Protein AF-0000000074475061 (afdb_homodimer)

Foldseek 3Di:
DPCVQAPPVRLVVLVPDPDDPVVSVVVVVVSSVVVVLVVLCVVVVHDSVPDDPVSVVVLVVVLVVCCVPPNQVRGPDHD/DPCLQAPPVRLVVLVPDPDDPVVSVVVVVVSSVVVVLVVLCVVVVHDSVPDDPVSVVVLVVVLVVCCVPPHQVRHPDHD

Organism: NCBI:txid1188229

Sequence (158 aa):
MNEQFLTLAESAQVDAALLSAHEKFLTRLTISSLRLLIHIAASYQLPVEQLTAAHITHWFEQDSKIRREQGATAAFLKWMNEQFLTLAESAQVDAALLSAHEKFLTRLTISSLRLLIHIAASYQLPVEQLTAAHITHWFEQDSKIRREQGATAAFLKW

Solvent-accessible surface area (backbone atoms only — not comparable to full-atom values): 9076 Å² total; per-residue (Å²): 129,68,62,87,47,45,50,71,69,56,49,51,5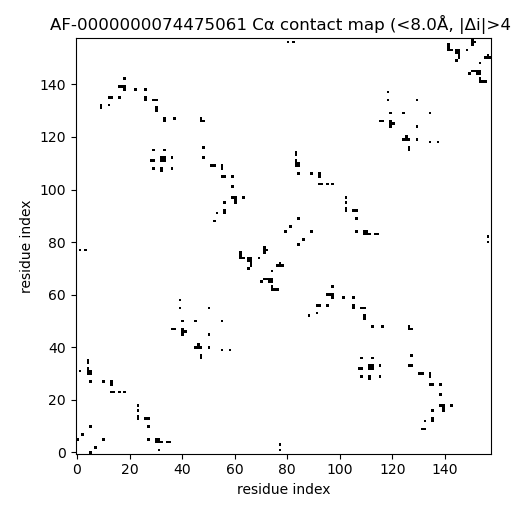1,46,70,68,42,85,56,53,72,70,52,35,52,52,46,54,50,42,45,29,34,49,54,50,42,52,54,54,20,58,77,70,73,43,63,60,88,70,60,48,66,66,58,54,50,51,49,53,38,52,38,48,48,40,23,74,74,65,30,56,85,68,17,81,73,79,124,129,67,62,87,46,44,51,70,70,56,50,50,51,47,70,68,42,86,57,55,72,68,53,38,55,52,47,53,50,41,44,30,34,50,56,51,43,51,53,54,20,58,76,71,74,43,61,60,88,71,62,47,65,66,57,54,49,51,49,51,36,52,39,48,47,40,22,72,74,66,31,58,85,70,18,82,72,78,127

Secondary structure (DSSP, 8-state):
--TTTS-HHHHHHHHHSS--HHHHHHHHHHHHHHHHHHHHHHHHT--GGG--HHHHHHHHHHHHHHHHHH-TTTSSS--/--TTTS-HHHHHHHHHSS--HHHHHHHHHHHHHHHHHHHHHHHHT--GGG--HHHHHHHHHHHHHHHHHH-TTTSSS--

Structure (mmCIF, N/CA/C/O backbone):
data_AF-0000000074475061-model_v1
#
loop_
_entity.id
_entity.type
_entity.pdbx_description
1 polymer 'Uncharacterized protein'
#
loop_
_atom_site.group_PDB
_atom_site.id
_atom_site.type_symbol
_atom_site.label_atom_id
_atom_site.label_alt_id
_atom_site.label_comp_id
_atom_site.label_asym_id
_atom_site.label_entity_id
_atom_site.label_seq_id
_atom_site.pdbx_PDB_ins_code
_atom_site.Cartn_x
_atom_site.Cartn_y
_atom_site.Cartn_z
_atom_site.occupancy
_atom_site.B_iso_or_equiv
_atom_site.auth_seq_id
_atom_site.auth_comp_id
_atom_site.auth_asym_id
_atom_site.auth_atom_id
_atom_site.pdbx_PDB_model_num
ATOM 1 N N . MET A 1 1 ? -5.074 7.859 -10.633 1 46.16 1 MET A N 1
ATOM 2 C CA . MET A 1 1 ? -3.635 7.727 -10.43 1 46.16 1 MET A CA 1
ATOM 3 C C . MET A 1 1 ? -3.004 9.078 -10.094 1 46.16 1 MET A C 1
ATOM 5 O O . MET A 1 1 ? -3.301 10.078 -10.742 1 46.16 1 MET A O 1
ATOM 9 N N . ASN A 1 2 ? -2.684 9.273 -8.891 1 59.56 2 ASN A N 1
ATOM 10 C CA . ASN A 1 2 ? -2.141 10.586 -8.562 1 59.56 2 ASN A CA 1
ATOM 11 C C . ASN A 1 2 ? -0.713 10.75 -9.078 1 59.56 2 ASN A C 1
ATOM 13 O O . ASN A 1 2 ? 0.207 10.094 -8.586 1 59.56 2 ASN A O 1
ATOM 17 N N . GLU A 1 3 ? -0.556 11.398 -10.273 1 74.5 3 GLU A N 1
ATOM 18 C CA . GLU A 1 3 ? 0.721 11.609 -10.953 1 74.5 3 GLU A CA 1
ATOM 19 C C . GLU A 1 3 ? 1.732 12.273 -10.023 1 74.5 3 GLU A C 1
ATOM 21 O O . GLU A 1 3 ? 2.936 12.258 -10.297 1 74.5 3 GLU A O 1
ATOM 26 N N . GLN A 1 4 ? 1.146 12.742 -9.094 1 80.44 4 GLN A N 1
ATOM 27 C CA . GLN A 1 4 ? 2.018 13.43 -8.148 1 80.44 4 GLN A CA 1
ATOM 28 C C . GLN A 1 4 ? 3.049 12.477 -7.551 1 80.44 4 GLN A C 1
ATOM 30 O O . GLN A 1 4 ? 4.199 12.859 -7.324 1 80.44 4 GLN A O 1
ATOM 35 N N . PHE A 1 5 ? 2.74 11.211 -7.527 1 91.12 5 PHE A N 1
ATOM 36 C CA . PHE A 1 5 ? 3.625 10.352 -6.75 1 91.12 5 PHE A CA 1
ATOM 37 C C . PHE A 1 5 ? 4.109 9.18 -7.59 1 91.12 5 PHE A C 1
ATOM 39 O O . PHE A 1 5 ? 4.957 8.398 -7.145 1 91.12 5 PHE A O 1
ATOM 46 N N . LEU A 1 6 ? 3.65 9.031 -8.734 1 92.81 6 LEU A N 1
ATOM 47 C CA . LEU A 1 6 ? 4.039 7.945 -9.625 1 92.81 6 LEU A CA 1
ATOM 48 C C . LEU A 1 6 ? 4.168 8.445 -11.062 1 92.81 6 LEU A C 1
ATOM 50 O O . LEU A 1 6 ? 3.201 8.953 -11.633 1 92.81 6 LEU A O 1
ATOM 54 N N . THR A 1 7 ? 5.383 8.25 -11.609 1 93.56 7 THR A N 1
ATOM 55 C CA . THR A 1 7 ? 5.598 8.719 -12.977 1 93.56 7 THR A CA 1
ATOM 56 C C . THR A 1 7 ? 4.945 7.777 -13.984 1 93.56 7 THR A C 1
ATOM 58 O O . THR A 1 7 ? 4.602 6.645 -13.648 1 93.56 7 THR A O 1
ATOM 61 N N . LEU A 1 8 ? 4.879 8.266 -15.195 1 92.38 8 LEU A N 1
ATOM 62 C CA . LEU A 1 8 ? 4.328 7.43 -16.266 1 92.38 8 LEU A CA 1
ATOM 63 C C . LEU A 1 8 ? 5.191 6.191 -16.469 1 92.38 8 LEU A C 1
ATOM 65 O O . LEU A 1 8 ? 4.664 5.09 -16.672 1 92.38 8 LEU A O 1
ATOM 69 N N . ALA A 1 9 ? 6.426 6.426 -16.438 1 94.12 9 ALA A N 1
ATOM 70 C CA . ALA A 1 9 ? 7.348 5.312 -16.641 1 94.12 9 ALA A CA 1
ATOM 71 C C . ALA A 1 9 ? 7.211 4.27 -15.539 1 94.12 9 ALA A C 1
ATOM 73 O O . ALA A 1 9 ? 7.227 3.066 -15.812 1 94.12 9 ALA A O 1
ATOM 74 N N . GLU A 1 10 ? 7.078 4.645 -14.336 1 96.06 10 GLU A N 1
ATOM 75 C CA . GLU A 1 10 ? 6.898 3.732 -13.211 1 96.06 10 GLU A CA 1
ATOM 76 C C . GLU A 1 10 ? 5.562 2.996 -13.312 1 96.06 10 GLU A C 1
ATOM 78 O O . GLU A 1 10 ? 5.484 1.804 -13.008 1 96.06 10 GLU A O 1
ATOM 83 N N . SER A 1 11 ? 4.555 3.715 -13.727 1 95.38 11 SER A N 1
ATOM 84 C CA . SER A 1 11 ? 3.25 3.092 -13.93 1 95.38 11 SER A CA 1
ATOM 85 C C . SER A 1 11 ? 3.33 1.97 -14.961 1 95.38 11 SER A C 1
ATOM 87 O O . SER A 1 11 ? 2.736 0.906 -14.781 1 95.38 11 SER A O 1
ATOM 89 N N . ALA A 1 12 ? 4.043 2.309 -16.047 1 95.31 12 ALA A N 1
ATOM 90 C CA . ALA A 1 12 ? 4.215 1.305 -17.094 1 95.31 12 ALA A CA 1
ATOM 91 C C . ALA A 1 12 ? 4.965 0.086 -16.562 1 95.31 12 ALA A C 1
ATOM 93 O O . ALA A 1 12 ? 4.656 -1.05 -16.938 1 95.31 12 ALA A O 1
ATOM 94 N N . GLN A 1 13 ? 5.926 0.362 -15.727 1 96.19 13 GLN A N 1
ATOM 95 C CA . GLN A 1 13 ? 6.684 -0.729 -15.125 1 96.19 13 GLN A CA 1
ATOM 96 C C . GLN A 1 13 ? 5.785 -1.628 -14.281 1 96.19 13 GLN A C 1
ATOM 98 O O . GLN A 1 13 ? 5.875 -2.855 -14.367 1 96.19 13 GLN A O 1
ATOM 103 N N . VAL A 1 14 ? 4.918 -1.082 -13.516 1 97.75 14 VAL A N 1
ATOM 104 C CA . VAL A 1 14 ? 3.99 -1.852 -12.695 1 97.75 14 VAL A CA 1
ATOM 105 C C . VAL A 1 14 ? 3.023 -2.623 -13.586 1 97.75 14 VAL A C 1
ATOM 107 O O . VAL A 1 14 ? 2.732 -3.793 -13.336 1 97.75 14 VAL A O 1
ATOM 110 N N . ASP A 1 15 ? 2.576 -1.904 -14.672 1 97.44 15 ASP A N 1
ATOM 111 C CA . ASP A 1 15 ? 1.638 -2.541 -15.594 1 97.44 15 ASP A CA 1
ATOM 112 C C . ASP A 1 15 ? 2.254 -3.781 -16.234 1 97.44 15 ASP A C 1
ATOM 114 O O . ASP A 1 15 ? 1.55 -4.754 -16.516 1 97.44 15 ASP A O 1
ATOM 118 N N . ALA A 1 16 ? 3.523 -3.764 -16.375 1 97.69 16 ALA A N 1
ATOM 119 C CA . ALA A 1 16 ? 4.207 -4.859 -17.062 1 97.69 16 ALA A CA 1
ATOM 120 C C . ALA A 1 16 ? 4.562 -5.977 -16.078 1 97.69 16 ALA A C 1
ATOM 122 O O . ALA A 1 16 ? 4.992 -7.059 -16.5 1 97.69 16 ALA A O 1
ATOM 123 N N . ALA A 1 17 ? 4.441 -5.73 -14.812 1 97.75 17 ALA A N 1
ATOM 124 C CA . ALA A 1 17 ? 4.855 -6.699 -13.805 1 97.75 17 ALA A CA 1
ATOM 125 C C . ALA A 1 17 ? 3.984 -7.949 -13.852 1 97.75 17 ALA A C 1
ATOM 127 O O . ALA A 1 17 ? 2.812 -7.883 -14.234 1 97.75 17 ALA A O 1
ATOM 128 N N . LEU A 1 18 ? 4.504 -9.062 -13.445 1 97.06 18 LEU A N 1
ATOM 129 C CA . LEU A 1 18 ? 3.779 -10.328 -13.359 1 97.06 18 LEU A CA 1
ATOM 130 C C . LEU A 1 18 ? 2.936 -10.391 -12.094 1 97.06 18 LEU A C 1
ATOM 132 O O . LEU A 1 18 ? 3.152 -11.25 -11.234 1 97.06 18 LEU A O 1
ATOM 136 N N . LEU A 1 19 ? 1.944 -9.531 -12.062 1 97.88 19 LEU A N 1
ATOM 137 C CA . LEU A 1 19 ? 1.065 -9.375 -10.906 1 97.88 19 LEU A CA 1
ATOM 138 C C . LEU A 1 19 ? -0.394 -9.297 -11.344 1 97.88 19 LEU A C 1
ATOM 140 O O . LEU A 1 19 ? -0.688 -8.906 -12.477 1 97.88 19 LEU A O 1
ATOM 144 N N . SER A 1 20 ? -1.293 -9.672 -10.555 1 96 20 SER A N 1
ATOM 145 C CA . SER A 1 20 ? -2.719 -9.477 -10.789 1 96 20 SER A CA 1
ATOM 146 C C . SER A 1 20 ? -3.1 -8 -10.734 1 96 20 SER A C 1
ATOM 148 O O . SER A 1 20 ? -2.314 -7.172 -10.281 1 96 20 SER A O 1
ATOM 150 N N . ALA A 1 21 ? -4.238 -7.633 -11.109 1 95.88 21 ALA A N 1
ATOM 151 C CA . ALA A 1 21 ? -4.711 -6.25 -11.086 1 95.88 21 ALA A CA 1
ATOM 152 C C . ALA A 1 21 ? -4.711 -5.691 -9.664 1 95.88 21 ALA A C 1
ATOM 154 O O . ALA A 1 21 ? -4.301 -4.551 -9.438 1 95.88 21 ALA A O 1
ATOM 155 N N . HIS A 1 22 ? -5.152 -6.559 -8.75 1 94.56 22 HIS A N 1
ATOM 156 C CA . HIS A 1 22 ? -5.191 -6.137 -7.352 1 94.56 22 HIS A CA 1
ATOM 157 C C . HIS A 1 22 ? -3.789 -5.863 -6.816 1 94.56 22 HIS A C 1
ATOM 159 O O . HIS A 1 22 ? -3.562 -4.852 -6.148 1 94.56 22 HIS A O 1
ATOM 165 N N . GLU A 1 23 ? -2.832 -6.695 -7.148 1 96.31 23 GLU A N 1
ATOM 166 C CA . GLU A 1 23 ? -1.45 -6.551 -6.703 1 96.31 23 GLU A CA 1
ATOM 167 C C . GLU A 1 23 ? -0.79 -5.332 -7.34 1 96.31 23 GLU A C 1
ATOM 169 O O . GLU A 1 23 ? -0.005 -4.633 -6.695 1 96.31 23 GLU A O 1
ATOM 174 N N . LYS A 1 24 ? -1.112 -5.137 -8.625 1 97 24 LYS A N 1
ATOM 175 C CA . LYS A 1 24 ? -0.593 -3.953 -9.305 1 97 24 LYS A CA 1
ATOM 176 C C . LYS A 1 24 ? -1.121 -2.674 -8.664 1 97 24 LYS A C 1
ATOM 178 O O . LYS A 1 24 ? -0.379 -1.703 -8.5 1 97 24 LYS A O 1
ATOM 183 N N . PHE A 1 25 ? -2.406 -2.668 -8.258 1 95.69 25 PHE A N 1
ATOM 184 C CA . PHE A 1 25 ? -2.996 -1.525 -7.574 1 95.69 25 PHE A CA 1
ATOM 185 C C . PHE A 1 25 ? -2.279 -1.258 -6.254 1 95.69 25 PHE A C 1
ATOM 187 O O . PHE A 1 25 ? -1.888 -0.123 -5.977 1 95.69 25 PHE A O 1
ATOM 194 N N . LEU A 1 26 ? -1.92 -2.379 -5.48 1 95.5 26 LEU A N 1
ATOM 195 C CA . LEU A 1 26 ? -1.234 -2.24 -4.199 1 95.5 26 LEU A CA 1
ATOM 196 C C . LEU A 1 26 ? 0.198 -1.755 -4.402 1 95.5 26 LEU A C 1
ATOM 198 O O . LEU A 1 26 ? 0.706 -0.963 -3.604 1 95.5 26 LEU A O 1
ATOM 202 N N . THR A 1 27 ? 0.818 -2.195 -5.453 1 97.56 27 THR A N 1
ATOM 203 C CA . THR A 1 27 ? 2.174 -1.765 -5.777 1 97.56 27 THR A CA 1
ATOM 204 C C . THR A 1 27 ? 2.219 -0.26 -6.027 1 97.56 27 THR A C 1
ATOM 206 O O . THR A 1 27 ? 3.074 0.441 -5.484 1 97.56 27 THR A O 1
ATOM 209 N N . ARG A 1 28 ? 1.214 0.221 -6.867 1 96.44 28 ARG A N 1
ATOM 210 C CA . ARG A 1 28 ? 1.155 1.646 -7.176 1 96.44 28 ARG A CA 1
ATOM 211 C C . ARG A 1 28 ? 0.95 2.475 -5.914 1 96.44 28 ARG A C 1
ATOM 213 O O . ARG A 1 28 ? 1.611 3.496 -5.719 1 96.44 28 ARG A O 1
ATOM 220 N N . LEU A 1 29 ? 0.135 2.01 -5.039 1 95.56 29 LEU A N 1
ATOM 221 C CA . LEU A 1 29 ? -0.118 2.709 -3.785 1 95.56 29 LEU A CA 1
ATOM 222 C C . LEU A 1 29 ? 1.136 2.738 -2.916 1 95.56 29 LEU A C 1
ATOM 224 O O . LEU A 1 29 ? 1.444 3.76 -2.299 1 95.56 29 LEU A O 1
AT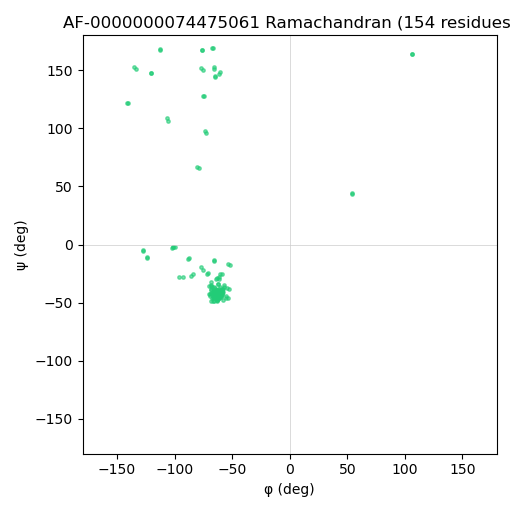OM 228 N N . THR A 1 30 ? 1.865 1.65 -2.879 1 97.38 30 THR A N 1
ATOM 229 C CA . THR A 1 30 ? 3.049 1.542 -2.035 1 97.38 30 THR A CA 1
ATOM 230 C C . THR A 1 30 ? 4.156 2.465 -2.535 1 97.38 30 THR A C 1
ATOM 232 O O . THR A 1 30 ? 4.824 3.129 -1.739 1 97.38 30 THR A O 1
ATOM 235 N N . ILE A 1 31 ? 4.277 2.551 -3.828 1 97.94 31 ILE A N 1
ATOM 236 C CA . ILE A 1 31 ? 5.266 3.455 -4.402 1 97.94 31 ILE A CA 1
ATOM 237 C C . ILE A 1 31 ? 4.871 4.902 -4.121 1 97.94 31 ILE A C 1
ATOM 239 O O . ILE A 1 31 ? 5.703 5.711 -3.711 1 97.94 31 ILE A O 1
ATOM 243 N N . SER A 1 32 ? 3.586 5.258 -4.332 1 96.06 32 SER A N 1
ATOM 244 C CA . SER A 1 32 ? 3.084 6.598 -4.047 1 96.06 32 SER A CA 1
ATOM 245 C C . SER A 1 32 ? 3.287 6.961 -2.58 1 96.06 32 SER A C 1
ATOM 247 O O . SER A 1 32 ? 3.711 8.078 -2.266 1 96.06 32 SER A O 1
ATOM 249 N N . SER A 1 33 ? 3.045 5.98 -1.714 1 96.88 33 SER A N 1
ATOM 250 C CA . SER A 1 33 ? 3.182 6.191 -0.276 1 96.88 33 SER A CA 1
ATOM 251 C C . SER A 1 33 ? 4.641 6.406 0.114 1 96.88 33 SER A C 1
ATOM 253 O O . SER A 1 33 ? 4.934 7.168 1.039 1 96.88 33 SER A O 1
ATOM 255 N N . LEU A 1 34 ? 5.605 5.75 -0.537 1 98.31 34 LEU A N 1
ATOM 256 C CA . LEU A 1 34 ? 7.023 5.945 -0.26 1 98.31 34 LEU A CA 1
ATOM 257 C C . LEU A 1 34 ? 7.402 7.418 -0.389 1 98.31 34 LEU A C 1
ATOM 259 O O . LEU A 1 34 ? 8 7.992 0.522 1 98.31 34 LEU A O 1
ATOM 263 N N . ARG A 1 35 ? 6.934 8.055 -1.415 1 97.31 35 ARG A N 1
ATOM 264 C CA . ARG A 1 35 ? 7.285 9.445 -1.66 1 97.31 35 ARG A CA 1
ATOM 265 C C . ARG A 1 35 ? 6.633 10.367 -0.632 1 97.31 35 ARG A C 1
ATOM 267 O O . ARG A 1 35 ? 7.246 11.336 -0.179 1 97.31 35 ARG A O 1
ATOM 274 N N . LEU A 1 36 ? 5.41 10.055 -0.387 1 97.81 36 LEU A N 1
ATOM 275 C CA . LEU A 1 36 ? 4.727 10.852 0.626 1 97.81 36 LEU A CA 1
ATOM 276 C C . LEU A 1 36 ? 5.402 10.70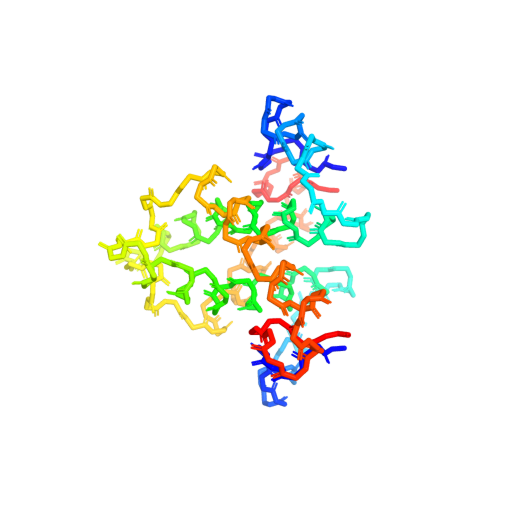3 1.984 1 97.81 36 LEU A C 1
ATOM 278 O O . LEU A 1 36 ? 5.605 11.688 2.693 1 97.81 36 LEU A O 1
ATOM 282 N N . LEU A 1 37 ? 5.797 9.477 2.367 1 98.62 37 LEU A N 1
ATOM 283 C CA . LEU A 1 37 ? 6.426 9.203 3.656 1 98.62 37 LEU A CA 1
ATOM 284 C C . LEU A 1 37 ? 7.777 9.906 3.76 1 98.62 37 LEU A C 1
ATOM 286 O O . LEU A 1 37 ? 8.148 10.391 4.832 1 98.62 37 LEU A O 1
ATOM 290 N N . ILE A 1 38 ? 8.523 9.953 2.631 1 98.38 38 ILE A N 1
ATOM 291 C CA . ILE A 1 38 ? 9.789 10.672 2.607 1 98.38 38 ILE A CA 1
ATOM 292 C C . ILE A 1 38 ? 9.547 12.156 2.865 1 98.38 38 ILE A C 1
ATOM 294 O O . ILE A 1 38 ? 10.273 12.789 3.637 1 98.38 38 ILE A O 1
ATOM 298 N N . HIS A 1 39 ? 8.461 12.711 2.305 1 97.81 39 HIS A N 1
ATOM 299 C CA . HIS A 1 39 ? 8.094 14.102 2.527 1 97.81 39 HIS A CA 1
ATOM 300 C C . HIS A 1 39 ? 7.707 14.344 3.982 1 97.81 39 HIS A C 1
ATOM 302 O O . HIS A 1 39 ? 8.156 15.32 4.594 1 97.81 39 HIS A O 1
ATOM 308 N N . ILE A 1 40 ? 6.906 13.445 4.484 1 98.56 40 ILE A N 1
ATOM 309 C CA . ILE A 1 40 ? 6.449 13.578 5.863 1 98.56 40 ILE A CA 1
ATOM 310 C C . ILE A 1 40 ? 7.645 13.492 6.812 1 98.56 40 ILE A C 1
ATOM 312 O O . ILE A 1 40 ? 7.789 14.32 7.715 1 98.56 40 ILE A O 1
ATOM 316 N N . ALA A 1 41 ? 8.5 12.523 6.652 1 98.75 41 ALA A N 1
ATOM 317 C CA . ALA A 1 41 ? 9.656 12.32 7.516 1 98.75 41 ALA A CA 1
ATOM 318 C C . ALA A 1 41 ? 10.562 13.547 7.523 1 98.75 41 ALA A C 1
ATOM 320 O O . ALA A 1 41 ? 11.117 13.914 8.562 1 98.75 41 ALA A O 1
ATOM 321 N N . ALA A 1 42 ? 10.703 14.195 6.324 1 98.12 42 ALA A N 1
ATOM 322 C CA . ALA A 1 42 ? 11.523 15.398 6.207 1 98.12 42 ALA A CA 1
ATOM 323 C C . ALA A 1 42 ? 10.977 16.531 7.082 1 98.12 42 ALA A C 1
ATOM 325 O O . ALA A 1 42 ? 11.75 17.297 7.664 1 98.12 42 ALA A O 1
ATOM 326 N N . SER A 1 43 ? 9.672 16.609 7.234 1 97.81 43 SER A N 1
ATOM 327 C CA . SER A 1 43 ? 9.078 17.688 8.023 1 97.81 43 SER A CA 1
ATOM 328 C C . SER A 1 43 ? 9.359 17.5 9.508 1 97.81 43 SER A C 1
ATOM 330 O O . SER A 1 43 ? 9.359 18.469 10.273 1 97.81 43 SER A O 1
ATOM 332 N N . TYR A 1 44 ? 9.617 16.266 9.961 1 98.12 44 TYR A N 1
ATOM 333 C CA . TYR A 1 44 ? 9.93 15.969 11.352 1 98.12 44 TYR A CA 1
ATOM 334 C C . TYR A 1 44 ? 11.43 15.773 11.547 1 98.12 44 TYR A C 1
ATOM 336 O O . TYR A 1 44 ? 11.891 15.547 12.664 1 98.12 44 TYR A O 1
ATOM 344 N N . GLN A 1 45 ? 12.211 15.859 10.445 1 98.19 45 GLN A N 1
ATOM 345 C CA . GLN A 1 45 ? 13.656 15.625 10.461 1 98.19 45 GLN A CA 1
ATOM 346 C C . GLN A 1 45 ? 13.977 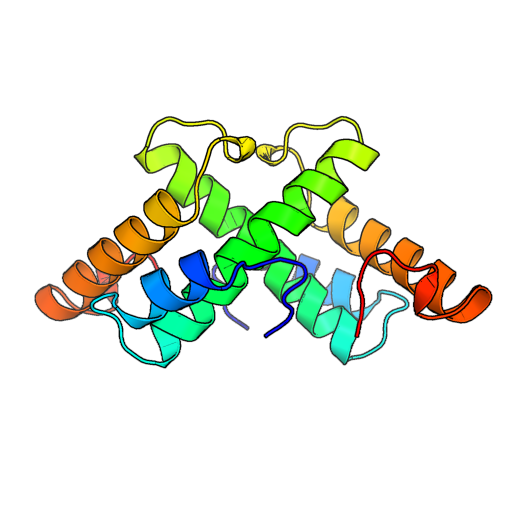14.258 11.07 1 98.19 45 GLN A C 1
ATOM 348 O O . GLN A 1 45 ? 14.867 14.148 11.914 1 98.19 45 GLN A O 1
ATOM 353 N N . LEU A 1 46 ? 13.211 13.234 10.672 1 98.19 46 LEU A N 1
ATOM 354 C CA . LEU A 1 46 ? 13.375 11.844 11.078 1 98.19 46 LEU A CA 1
ATOM 355 C C . LEU A 1 46 ? 13.617 10.953 9.867 1 98.19 46 LEU A C 1
ATOM 357 O O . LEU A 1 46 ? 13.117 11.227 8.773 1 98.19 46 LEU A O 1
ATOM 361 N N . PRO A 1 47 ? 14.438 9.859 10.133 1 98.25 47 PRO A N 1
ATOM 362 C CA . PRO A 1 47 ? 14.375 8.812 9.109 1 98.25 47 PRO A CA 1
ATOM 363 C C . PRO A 1 47 ? 12.977 8.219 8.961 1 98.25 47 PRO A C 1
ATOM 365 O O . PRO A 1 47 ? 12.219 8.148 9.93 1 98.25 47 PRO A O 1
ATOM 368 N N . VAL A 1 48 ? 12.602 7.824 7.797 1 98.75 48 VAL A N 1
ATOM 369 C CA . VAL A 1 48 ? 11.273 7.305 7.516 1 98.75 48 VAL A CA 1
ATOM 370 C C . VAL A 1 48 ? 10.945 6.176 8.492 1 98.75 48 VAL A C 1
ATOM 372 O O . VAL A 1 48 ? 9.812 6.078 8.977 1 98.75 48 VAL A O 1
ATOM 375 N N . GLU A 1 49 ? 11.906 5.305 8.852 1 98.31 49 GLU A N 1
ATOM 376 C CA . GLU A 1 49 ? 11.719 4.129 9.688 1 98.31 49 GLU A CA 1
ATOM 377 C C . GLU A 1 49 ? 11.336 4.523 11.117 1 98.31 49 GLU A C 1
ATOM 379 O O . GLU A 1 49 ? 10.883 3.684 11.898 1 98.31 49 GLU A O 1
ATOM 384 N N . GLN A 1 50 ? 11.5 5.781 11.445 1 98.25 50 GLN A N 1
ATOM 385 C CA . GLN A 1 50 ? 11.219 6.227 12.805 1 98.25 50 GLN A CA 1
ATOM 386 C C . GLN A 1 50 ? 9.867 6.934 12.891 1 98.25 50 GLN A C 1
ATOM 388 O O . GLN A 1 50 ? 9.43 7.324 13.977 1 98.25 50 GLN A O 1
ATOM 393 N N . LEU A 1 51 ? 9.188 7.082 11.773 1 98.5 51 LEU A N 1
ATOM 394 C CA . LEU A 1 51 ? 7.836 7.637 11.789 1 98.5 51 LEU A CA 1
ATOM 395 C C . LEU A 1 51 ? 6.883 6.711 12.539 1 98.5 51 LEU A C 1
ATOM 397 O O . LEU A 1 51 ? 6.988 5.488 12.445 1 98.5 51 LEU A O 1
ATOM 401 N N . THR A 1 52 ? 5.945 7.301 13.234 1 97.81 52 THR A N 1
ATOM 402 C CA . THR A 1 52 ? 4.863 6.566 13.891 1 97.81 52 THR A CA 1
ATOM 403 C C . THR A 1 52 ? 3.523 6.887 13.242 1 97.81 52 THR A C 1
ATOM 405 O O . THR A 1 52 ? 3.416 7.828 12.453 1 97.81 52 THR A O 1
ATOM 408 N N . ALA A 1 53 ? 2.537 6.145 13.547 1 97.38 53 ALA A N 1
ATOM 409 C CA . ALA A 1 53 ? 1.186 6.422 13.07 1 97.38 53 ALA A CA 1
ATOM 410 C C . ALA A 1 53 ? 0.739 7.824 13.477 1 97.38 53 ALA A C 1
ATOM 412 O O . ALA A 1 53 ? 0.046 8.508 12.719 1 97.38 53 ALA A O 1
ATOM 413 N N . ALA A 1 54 ? 1.162 8.273 14.656 1 97.19 54 ALA A N 1
ATOM 414 C CA . ALA A 1 54 ? 0.779 9.594 15.141 1 97.19 54 ALA A CA 1
ATOM 415 C C . ALA A 1 54 ? 1.41 10.695 14.297 1 97.19 54 ALA A C 1
ATOM 417 O O . ALA A 1 54 ? 0.762 11.703 13.992 1 97.19 54 ALA A O 1
ATOM 418 N N . HIS A 1 55 ? 2.713 10.547 13.922 1 98.44 55 HIS A N 1
ATOM 419 C CA . HIS A 1 55 ? 3.357 11.508 13.039 1 98.44 55 HIS A CA 1
ATOM 420 C C . HIS A 1 55 ? 2.576 11.672 11.734 1 98.44 55 HIS A C 1
ATOM 422 O O . HIS A 1 55 ? 2.307 12.789 11.305 1 98.44 55 HIS A O 1
ATOM 428 N N . ILE A 1 56 ? 2.18 10.531 11.164 1 98.62 56 ILE A N 1
ATOM 429 C CA . ILE A 1 56 ? 1.521 10.508 9.867 1 98.62 56 ILE A CA 1
ATOM 430 C C . ILE A 1 56 ? 0.128 11.125 9.984 1 98.62 56 ILE A C 1
ATOM 432 O O . ILE A 1 56 ? -0.248 11.984 9.18 1 98.62 56 ILE A O 1
ATOM 436 N N . THR A 1 57 ? -0.612 10.766 11.031 1 98.5 57 THR A N 1
ATOM 437 C CA . THR A 1 57 ? -1.96 11.281 11.234 1 98.5 57 THR A CA 1
ATOM 438 C C . THR A 1 57 ? -1.935 12.797 11.438 1 98.5 57 THR A C 1
ATOM 440 O O . THR A 1 57 ? -2.729 13.523 10.828 1 98.5 57 THR A O 1
ATOM 443 N N . HIS A 1 58 ? -1.022 13.258 12.25 1 98.19 58 HIS A N 1
ATOM 444 C CA . HIS A 1 58 ? -0.921 14.688 12.516 1 98.19 58 HIS A CA 1
ATOM 445 C C . HIS A 1 58 ? -0.556 15.453 11.25 1 98.19 58 HIS A C 1
ATOM 447 O O . HIS A 1 58 ? -1.086 16.547 11 1 98.19 58 HIS A O 1
ATOM 453 N N . TRP A 1 59 ? 0.325 14.922 10.477 1 98.56 59 TRP A N 1
ATOM 454 C CA . TRP A 1 59 ? 0.7 15.578 9.227 1 98.56 59 TRP A CA 1
ATOM 455 C C . TRP A 1 59 ? -0.504 15.711 8.305 1 98.56 59 TRP A C 1
ATOM 457 O O . TRP A 1 59 ? -0.706 16.766 7.684 1 98.56 59 TRP A O 1
ATOM 467 N N . PHE A 1 60 ? -1.342 14.641 8.148 1 98.44 60 PHE A N 1
ATOM 468 C CA . PHE A 1 60 ? -2.537 14.688 7.316 1 98.44 60 PHE A CA 1
ATOM 469 C C . PHE A 1 60 ? -3.508 15.75 7.816 1 98.44 60 PHE A C 1
ATOM 471 O O . PHE A 1 60 ? -4.145 16.438 7.016 1 98.44 60 PHE A O 1
ATOM 478 N N . GLU A 1 61 ? -3.564 15.875 9.148 1 98.44 61 GLU A N 1
ATOM 479 C CA . GLU A 1 61 ? -4.434 16.906 9.703 1 98.44 61 GLU A CA 1
ATOM 480 C C . GLU A 1 61 ? -3.947 18.297 9.32 1 98.44 61 GLU A C 1
ATOM 482 O O . GLU A 1 61 ? -4.754 19.172 8.984 1 98.44 61 GLU A O 1
ATOM 487 N N . GLN A 1 62 ? -2.666 18.5 9.383 1 98.19 62 GLN A N 1
ATOM 488 C CA . GLN A 1 62 ? -2.102 19.797 9.047 1 98.19 62 GLN A CA 1
ATOM 489 C C . GLN A 1 62 ? -2.303 20.109 7.566 1 98.19 62 GLN A C 1
ATOM 491 O O . GLN A 1 62 ? -2.666 21.234 7.211 1 98.19 62 GLN A O 1
ATOM 496 N N . ASP A 1 63 ? -2.043 19.047 6.738 1 97.88 63 ASP A N 1
ATOM 497 C CA . ASP A 1 63 ? -2.25 19.281 5.312 1 97.88 63 ASP A CA 1
ATOM 498 C C . ASP A 1 63 ? -3.719 19.562 5.008 1 97.88 63 ASP A C 1
ATOM 500 O O . ASP A 1 63 ? -4.031 20.406 4.168 1 97.88 63 ASP A O 1
ATOM 504 N N . SER A 1 64 ? -4.602 18.844 5.672 1 97.12 64 SER A N 1
ATOM 505 C CA . SER A 1 64 ? -6.035 19.047 5.508 1 97.12 64 SER A CA 1
ATOM 506 C C . SER A 1 64 ? -6.453 20.438 5.953 1 97.12 64 SER A C 1
ATOM 508 O O . SER A 1 64 ? -7.301 21.062 5.32 1 97.12 64 SER A O 1
ATOM 510 N N . LYS A 1 65 ? -5.895 20.891 7.039 1 97.06 65 LYS A N 1
ATOM 511 C CA . LYS A 1 65 ? -6.18 22.234 7.531 1 97.06 65 LYS A CA 1
ATOM 512 C C . LYS A 1 65 ? -5.75 23.297 6.516 1 97.06 65 LYS A C 1
ATOM 514 O O . LYS A 1 65 ? -6.496 24.25 6.25 1 97.06 65 LYS A O 1
ATOM 519 N N . ILE A 1 66 ? -4.598 23.156 5.992 1 97.44 66 ILE A N 1
ATOM 520 C CA . ILE A 1 66 ? -4.105 24.078 4.973 1 97.44 66 ILE A CA 1
ATOM 521 C C . ILE A 1 66 ? -5.055 24.078 3.775 1 97.44 66 ILE A C 1
ATOM 523 O O . ILE A 1 66 ? -5.391 25.141 3.242 1 97.44 66 ILE A O 1
ATOM 527 N N . ARG A 1 67 ? -5.527 22.875 3.363 1 95.56 67 ARG A N 1
ATOM 528 C CA . ARG A 1 67 ? -6.453 22.75 2.244 1 95.56 67 ARG A CA 1
ATOM 529 C C . ARG A 1 67 ? -7.758 23.484 2.527 1 95.56 67 ARG A C 1
ATOM 531 O O . ARG A 1 67 ? -8.289 24.172 1.655 1 95.56 67 ARG A O 1
ATOM 538 N N . ARG A 1 68 ? -8.289 23.266 3.777 1 94.88 68 ARG A N 1
ATOM 539 C CA . ARG A 1 68 ? -9.562 23.875 4.148 1 94.88 68 ARG A CA 1
ATOM 540 C C . ARG A 1 68 ? -9.438 25.391 4.266 1 94.88 68 ARG A C 1
ATOM 542 O O . ARG A 1 68 ? -10.336 26.125 3.859 1 94.88 68 ARG A O 1
ATOM 549 N N . GLU A 1 69 ? -8.32 25.859 4.668 1 96.69 69 GLU A N 1
ATOM 550 C CA . GLU A 1 69 ? -8.18 27.281 4.98 1 96.69 69 GLU A CA 1
ATOM 551 C C . GLU A 1 69 ? -7.598 28.047 3.797 1 96.69 69 GLU A C 1
ATOM 553 O O . GLU A 1 69 ? -7.898 29.234 3.611 1 96.69 69 GLU A O 1
ATOM 558 N N . GLN A 1 70 ? -6.832 27.422 2.982 1 97.19 70 GLN A N 1
ATOM 559 C CA . GLN A 1 70 ? -6.098 28.172 1.966 1 97.19 70 GLN A CA 1
ATOM 560 C C . GLN A 1 70 ? -6.41 27.656 0.567 1 97.19 70 GLN A C 1
ATOM 562 O O . GLN A 1 70 ? -5.969 28.219 -0.43 1 97.19 70 GLN A O 1
ATOM 567 N N . GLY A 1 71 ? -7.078 26.516 0.52 1 93.94 71 GLY A N 1
ATOM 568 C CA . GLY A 1 71 ? -7.473 25.969 -0.764 1 93.94 71 GLY A CA 1
ATOM 569 C C . GLY A 1 71 ? -6.645 24.766 -1.176 1 93.94 71 GLY A C 1
ATOM 570 O O . GLY A 1 71 ? -5.535 24.562 -0.671 1 93.94 71 GLY A O 1
ATOM 571 N N . ALA A 1 72 ? -7.141 24.016 -2.154 1 90.75 72 ALA A N 1
ATOM 572 C CA . ALA A 1 72 ? -6.566 22.734 -2.582 1 90.75 72 ALA A CA 1
ATOM 573 C C . ALA A 1 72 ? -5.164 22.938 -3.15 1 90.75 72 ALA A C 1
ATOM 575 O O . ALA A 1 72 ? -4.293 22.078 -2.975 1 90.75 72 ALA A O 1
ATOM 576 N N . THR A 1 73 ? -4.875 24.109 -3.746 1 93.31 73 THR A N 1
ATOM 577 C CA . THR A 1 73 ? -3.588 24.328 -4.395 1 93.31 73 THR A CA 1
ATOM 578 C C . THR A 1 73 ? -2.492 24.562 -3.361 1 93.31 73 THR A C 1
ATOM 580 O O . THR A 1 73 ? -1.313 24.328 -3.633 1 93.31 73 THR A O 1
ATOM 583 N N . ALA A 1 74 ? -2.871 24.969 -2.166 1 95.94 74 ALA A N 1
ATOM 584 C CA . ALA A 1 74 ? -1.897 25.281 -1.126 1 95.94 74 ALA A CA 1
ATOM 585 C C . ALA A 1 74 ? -1.455 24.031 -0.382 1 95.94 74 ALA A C 1
ATOM 587 O O . ALA A 1 74 ? -0.374 24 0.21 1 95.94 74 ALA A O 1
ATOM 588 N N . ALA A 1 75 ? -2.303 22.969 -0.362 1 95.62 75 ALA A N 1
ATOM 589 C CA . ALA A 1 75 ? -1.983 21.719 0.327 1 95.62 75 ALA A CA 1
ATOM 590 C C . ALA A 1 75 ? -0.996 20.891 -0.481 1 95.62 75 ALA A C 1
ATOM 592 O O . ALA A 1 75 ? -0.88 21.062 -1.697 1 95.62 75 ALA A O 1
ATOM 593 N N . PHE A 1 76 ? -0.263 20.141 0.239 1 96.12 76 PHE A N 1
ATOM 594 C CA . PHE A 1 76 ? 0.697 19.281 -0.449 1 96.12 76 PHE A CA 1
ATOM 595 C C . PHE A 1 76 ? -0.018 18.188 -1.241 1 96.12 76 PHE A C 1
ATOM 597 O O . PHE A 1 76 ? 0.313 17.938 -2.402 1 96.12 76 PHE A O 1
ATOM 604 N N . LEU A 1 77 ? -0.988 17.469 -0.591 1 93.75 77 LEU A N 1
ATOM 605 C CA . LEU A 1 77 ? -1.771 16.469 -1.304 1 93.75 77 LEU A CA 1
ATOM 606 C C . LEU A 1 77 ? -2.803 17.125 -2.213 1 93.75 77 LEU A C 1
ATOM 608 O O . LEU A 1 77 ? -3.566 17.984 -1.771 1 93.75 77 LEU A O 1
ATOM 612 N N . LYS A 1 78 ? -2.709 16.656 -3.453 1 87.19 78 LYS A N 1
ATOM 613 C CA . LYS A 1 78 ? -3.609 17.25 -4.434 1 87.19 78 LYS A CA 1
ATOM 614 C C . LYS A 1 78 ? -4.742 16.297 -4.797 1 87.19 78 LYS A C 1
ATOM 616 O O . LYS A 1 78 ? -4.496 15.18 -5.27 1 87.19 78 LYS A O 1
ATOM 621 N N . TRP A 1 79 ? -5.973 16.438 -4.402 1 79.06 79 TRP A N 1
ATOM 622 C CA . TRP A 1 79 ? -7.141 15.688 -4.836 1 79.06 79 TRP A CA 1
ATOM 623 C C . TRP A 1 79 ? -8.398 16.547 -4.805 1 79.06 79 TRP A C 1
ATOM 625 O O . TRP A 1 79 ? -8.422 17.594 -4.137 1 79.06 79 TRP A O 1
ATOM 635 N N . MET B 1 1 ? -9.766 -3.773 6.184 1 46.34 1 MET B N 1
ATOM 636 C CA . MET B 1 1 ? -8.648 -3.254 6.961 1 46.34 1 MET B CA 1
ATOM 637 C C . MET B 1 1 ? -7.633 -4.355 7.254 1 46.34 1 MET B C 1
ATOM 639 O O . MET B 1 1 ? -8.008 -5.469 7.625 1 46.34 1 MET B O 1
ATOM 643 N N . ASN B 1 2 ? -6.543 -4.359 6.535 1 59.47 2 ASN B N 1
ATOM 644 C CA . ASN B 1 2 ? -5.605 -5.449 6.773 1 59.47 2 ASN B CA 1
ATOM 645 C C . ASN B 1 2 ? -4.883 -5.281 8.109 1 59.47 2 ASN B C 1
ATOM 647 O O . ASN B 1 2 ? -4.074 -4.367 8.273 1 59.47 2 ASN B O 1
ATOM 651 N N . GLU B 1 3 ? -5.359 -5.918 9.156 1 73.62 3 GLU B N 1
ATOM 652 C CA . GLU B 1 3 ? -4.84 -5.836 10.523 1 73.62 3 GLU B CA 1
ATOM 653 C C . GLU B 1 3 ? -3.338 -6.113 10.555 1 73.62 3 GLU B C 1
ATOM 655 O O . GLU B 1 3 ? -2.666 -5.801 11.539 1 73.62 3 GLU B O 1
ATOM 660 N N . GLN B 1 4 ? -2.996 -6.66 9.523 1 79.81 4 GLN B N 1
ATOM 661 C CA . GLN B 1 4 ? -1.577 -6.988 9.445 1 79.81 4 GLN B CA 1
ATOM 662 C C . GLN B 1 4 ? -0.716 -5.734 9.578 1 79.81 4 GLN B C 1
ATOM 664 O O . GLN B 1 4 ? 0.352 -5.77 10.195 1 79.81 4 GLN B O 1
ATOM 669 N N . PHE B 1 5 ? -1.26 -4.578 9.227 1 91.19 5 PHE B N 1
ATOM 670 C CA . PHE B 1 5 ? -0.358 -3.436 9.133 1 91.19 5 PHE B CA 1
ATOM 671 C C . PHE B 1 5 ? -0.875 -2.262 9.953 1 91.19 5 PHE B C 1
ATOM 673 O O . PHE B 1 5 ? -0.198 -1.24 10.086 1 91.19 5 PHE B O 1
ATOM 680 N N . LEU B 1 6 ? -1.975 -2.385 10.492 1 93 6 LEU B N 1
ATOM 681 C CA . LEU B 1 6 ? -2.57 -1.332 11.305 1 93 6 LEU B CA 1
ATOM 682 C C . LEU B 1 6 ? -3.287 -1.92 12.516 1 93 6 LEU B C 1
ATOM 684 O O . LEU B 1 6 ? -4.211 -2.721 12.367 1 93 6 LEU B O 1
ATOM 688 N N . THR B 1 7 ? -2.826 -1.459 13.703 1 93.62 7 THR B N 1
ATOM 689 C CA . THR B 1 7 ? -3.438 -1.993 14.914 1 93.62 7 THR B CA 1
ATOM 690 C C . THR B 1 7 ? -4.809 -1.367 15.148 1 93.62 7 THR B C 1
ATOM 692 O O . THR B 1 7 ? -5.137 -0.335 14.562 1 93.62 7 THR B O 1
ATOM 695 N N . LEU B 1 8 ? -5.543 -1.976 16.078 1 92.31 8 LEU B N 1
ATOM 696 C CA . LEU B 1 8 ? -6.852 -1.433 16.438 1 92.31 8 LEU B CA 1
ATOM 697 C C . LEU B 1 8 ? -6.715 -0.036 17.031 1 92.31 8 LEU B C 1
ATOM 699 O O . LEU B 1 8 ? -7.504 0.857 16.719 1 92.31 8 LEU B O 1
ATOM 703 N N . ALA B 1 9 ? -5.742 0.079 17.828 1 94.06 9 ALA B N 1
ATOM 704 C CA . ALA B 1 9 ? -5.527 1.371 18.484 1 94.06 9 ALA B CA 1
ATOM 705 C C . ALA B 1 9 ? -5.176 2.445 17.453 1 94.06 9 ALA B C 1
ATOM 707 O O . ALA B 1 9 ? -5.664 3.576 17.547 1 94.06 9 ALA B O 1
ATOM 708 N N . GLU B 1 10 ? -4.367 2.186 16.5 1 96.06 10 GLU B N 1
ATOM 709 C CA . GLU B 1 10 ? -4.004 3.127 15.453 1 96.06 10 GLU B CA 1
ATOM 710 C C . GLU B 1 10 ? -5.207 3.467 14.578 1 96.06 10 GLU B C 1
ATOM 712 O O . GLU B 1 10 ? -5.383 4.617 14.172 1 96.06 10 GLU B O 1
ATOM 717 N N . SER B 1 11 ? -6.023 2.432 14.281 1 95.31 11 SER B N 1
ATOM 718 C CA . SER B 1 11 ? -7.246 2.662 13.523 1 95.31 11 SER B CA 1
ATOM 719 C C . SER B 1 11 ? -8.164 3.654 14.234 1 95.31 11 SER B C 1
ATOM 721 O O . SER B 1 11 ? -8.75 4.531 13.594 1 95.31 11 SER B O 1
ATOM 723 N N . ALA B 1 12 ? -8.25 3.475 15.531 1 95.25 12 ALA B N 1
ATOM 724 C CA . ALA B 1 12 ? -9.078 4.375 16.328 1 95.25 12 ALA B CA 1
ATOM 725 C C . ALA B 1 12 ? -8.523 5.797 16.297 1 95.25 12 ALA B C 1
ATOM 727 O O . ALA B 1 12 ? -9.289 6.766 16.266 1 95.25 12 ALA B O 1
ATOM 728 N N . GLN B 1 13 ? -7.234 5.855 16.359 1 96.12 13 GLN B N 1
ATOM 729 C CA . GLN B 1 13 ? -6.594 7.164 16.281 1 96.12 13 GLN B CA 1
ATOM 730 C C . GLN B 1 13 ? -6.922 7.867 14.969 1 96.12 13 GLN B C 1
ATOM 732 O O . GLN B 1 13 ? -7.238 9.062 14.961 1 96.12 13 GLN B O 1
ATOM 737 N N . VAL B 1 14 ? -6.871 7.188 13.875 1 97.75 14 VAL B N 1
ATOM 738 C CA . VAL B 1 14 ? -7.199 7.758 12.57 1 97.75 14 VAL B CA 1
ATOM 739 C C . VAL B 1 14 ? -8.672 8.148 12.539 1 97.75 14 VAL B C 1
ATOM 741 O O . VAL B 1 14 ? -9.031 9.219 12.039 1 97.75 14 VAL B O 1
ATOM 744 N N . ASP B 1 15 ? -9.508 7.23 13.148 1 97.5 15 ASP B N 1
ATOM 745 C CA . ASP B 1 15 ? -10.945 7.492 13.156 1 97.5 15 ASP B CA 1
ATOM 746 C C . ASP B 1 15 ? -11.258 8.781 13.914 1 97.5 15 ASP B C 1
ATOM 748 O O . ASP B 1 15 ? -12.203 9.492 13.57 1 97.5 15 ASP B O 1
ATOM 752 N N . ALA B 1 16 ? -10.453 9.141 14.859 1 97.56 16 ALA B N 1
ATOM 753 C CA . ALA B 1 16 ? -10.703 10.305 15.703 1 97.56 16 ALA B CA 1
ATOM 754 C C . ALA B 1 16 ? -10.117 11.57 15.086 1 97.56 16 ALA B C 1
ATOM 756 O O . ALA B 1 16 ? -10.359 12.672 15.57 1 97.56 16 ALA B O 1
ATOM 757 N N . ALA B 1 17 ? -9.297 11.414 14.086 1 97.81 17 ALA B N 1
ATOM 758 C CA . ALA B 1 17 ? -8.602 12.555 13.492 1 97.81 17 ALA B CA 1
ATOM 759 C C . ALA B 1 17 ? -9.586 13.508 12.82 1 97.81 17 ALA B C 1
ATOM 761 O O . ALA B 1 17 ? -10.648 13.086 12.352 1 97.81 17 ALA B O 1
ATOM 762 N N . LEU B 1 18 ? -9.258 14.781 12.766 1 97.12 18 LEU B N 1
ATOM 763 C CA . LEU B 1 18 ? -10.062 15.805 12.094 1 97.12 18 LEU B CA 1
ATOM 764 C C . LEU B 1 18 ? -9.852 15.758 10.586 1 97.12 18 LEU B C 1
ATOM 766 O O . LEU B 1 18 ? -9.367 16.734 9.992 1 97.12 18 LEU B O 1
ATOM 770 N N . LEU B 1 19 ? -10.289 14.633 9.992 1 97.88 19 LEU B N 1
ATOM 771 C CA . LEU B 1 19 ? -10.117 14.359 8.57 1 97.88 19 LEU B CA 1
ATOM 772 C C . LEU B 1 19 ? -11.414 13.852 7.957 1 97.88 19 LEU B C 1
ATOM 774 O O . LEU B 1 19 ? -12.258 13.281 8.656 1 97.88 19 LEU B O 1
ATOM 778 N N . SER B 1 20 ? -11.625 14.086 6.738 1 95.88 20 SER B N 1
ATOM 779 C CA . SER B 1 20 ? -12.742 13.5 6.012 1 95.88 20 SER B CA 1
ATOM 780 C C . SER B 1 20 ? -12.578 11.992 5.879 1 95.88 20 SER B C 1
ATOM 782 O O . SER B 1 20 ? -11.5 11.445 6.129 1 95.88 20 SER B O 1
ATOM 784 N N . ALA B 1 21 ? -13.539 11.242 5.465 1 96.06 21 ALA B N 1
ATOM 785 C CA . ALA B 1 21 ? -13.492 9.797 5.281 1 96.06 21 ALA B CA 1
ATOM 786 C C . ALA B 1 21 ? -12.422 9.406 4.266 1 96.06 21 ALA B C 1
ATOM 788 O O . ALA B 1 21 ? -11.68 8.438 4.477 1 96.06 21 ALA B O 1
ATOM 789 N N . HIS B 1 22 ? -12.336 10.219 3.213 1 94.62 22 HIS B N 1
ATOM 790 C CA . HIS B 1 22 ? -11.344 9.953 2.18 1 94.62 22 HIS B CA 1
ATOM 791 C C . HIS B 1 22 ? -9.93 10.117 2.719 1 94.62 22 HIS B C 1
ATOM 793 O O . HIS B 1 22 ? -9.062 9.273 2.469 1 94.62 22 HIS B O 1
ATOM 799 N N . GLU B 1 23 ? -9.719 11.117 3.471 1 96.5 23 GLU B N 1
ATOM 800 C CA . GLU B 1 23 ? -8.406 11.391 4.047 1 96.5 23 GLU B CA 1
ATOM 801 C C . GLU B 1 23 ? -8.023 10.336 5.082 1 96.5 23 GLU B C 1
ATOM 803 O O . GLU B 1 23 ? -6.859 9.938 5.176 1 96.5 23 GLU B O 1
ATOM 808 N N . LYS B 1 24 ? -9.031 9.969 5.898 1 97.06 24 LYS B N 1
ATOM 809 C CA . LYS B 1 24 ? -8.781 8.906 6.867 1 97.06 24 LYS B CA 1
ATOM 810 C C . LYS B 1 24 ? -8.398 7.605 6.168 1 97.06 24 LYS B C 1
ATOM 812 O O . LYS B 1 24 ? -7.504 6.895 6.621 1 97.06 24 LYS B O 1
ATOM 817 N N . PHE B 1 25 ? -9.07 7.25 5.031 1 95.62 25 PHE B N 1
ATOM 818 C CA . PHE B 1 25 ? -8.742 6.062 4.25 1 95.62 25 PHE B CA 1
ATOM 819 C C . PHE B 1 25 ? -7.301 6.133 3.75 1 95.62 25 PHE B C 1
ATOM 821 O O . PHE B 1 25 ? -6.535 5.184 3.916 1 95.62 25 PHE B O 1
ATOM 828 N N . LEU B 1 26 ? -6.797 7.418 3.238 1 95.69 26 LEU B N 1
ATOM 829 C CA . LEU B 1 26 ? -5.438 7.602 2.742 1 95.69 26 LEU B CA 1
ATOM 830 C C . LEU B 1 26 ? -4.426 7.496 3.879 1 95.69 26 LEU B C 1
ATOM 832 O O . LEU B 1 26 ? -3.334 6.953 3.695 1 95.69 26 LEU B O 1
ATOM 836 N N . THR B 1 27 ? -4.812 7.977 5.062 1 97.56 27 THR B N 1
ATOM 837 C CA . THR B 1 27 ? -3.939 7.898 6.23 1 97.56 27 THR B CA 1
ATOM 838 C C . THR B 1 27 ? -3.678 6.445 6.609 1 97.56 27 THR B C 1
ATOM 840 O O . THR B 1 27 ? -2.529 6.051 6.828 1 97.56 27 THR B O 1
ATOM 843 N N . ARG B 1 28 ? -4.812 5.637 6.602 1 96.38 28 ARG B N 1
ATOM 844 C CA . ARG B 1 28 ? -4.68 4.223 6.945 1 96.38 28 ARG B CA 1
ATOM 845 C C . ARG B 1 28 ? -3.777 3.502 5.949 1 96.38 28 ARG B C 1
ATOM 847 O O . ARG B 1 28 ? -2.91 2.719 6.34 1 96.38 28 ARG B O 1
ATOM 854 N N . LEU B 1 29 ? -3.895 3.781 4.719 1 95.5 29 LEU B N 1
ATOM 855 C CA . LEU B 1 29 ? -3.064 3.172 3.686 1 95.5 29 LEU B CA 1
ATOM 856 C C . LEU B 1 29 ? -1.604 3.572 3.857 1 95.5 29 LEU B C 1
ATOM 858 O O . LEU B 1 29 ? -0.706 2.742 3.697 1 95.5 29 LEU B O 1
ATOM 862 N N . THR B 1 30 ? -1.356 4.82 4.156 1 97.31 30 THR B N 1
ATOM 863 C CA . THR B 1 30 ? 0.006 5.324 4.285 1 97.31 30 THR B CA 1
ATOM 864 C C . THR B 1 30 ? 0.709 4.688 5.477 1 97.31 30 THR B C 1
ATOM 866 O O . THR B 1 30 ? 1.88 4.309 5.387 1 97.31 30 THR B O 1
ATOM 869 N N . ILE B 1 31 ? -0.028 4.547 6.566 1 97.94 31 ILE B N 1
ATOM 870 C CA . ILE B 1 31 ? 0.545 3.889 7.734 1 97.94 31 ILE B CA 1
ATOM 871 C C . ILE B 1 31 ? 0.834 2.424 7.414 1 97.94 31 ILE B C 1
ATOM 873 O O . ILE B 1 31 ? 1.912 1.915 7.727 1 97.94 31 ILE B O 1
ATOM 877 N N . SER B 1 32 ? -0.14 1.702 6.77 1 96.06 32 SER B N 1
ATOM 878 C CA . SER B 1 32 ? 0.052 0.313 6.367 1 96.06 32 SER B CA 1
ATOM 879 C C . SER B 1 32 ? 1.253 0.167 5.438 1 96.06 32 SER B C 1
ATOM 881 O O . SER B 1 32 ? 2.061 -0.75 5.598 1 96.06 32 SER B O 1
ATOM 883 N N . SER B 1 33 ? 1.403 1.105 4.516 1 97 33 SER B N 1
ATOM 884 C CA . SER B 1 33 ? 2.498 1.084 3.549 1 97 33 SER B CA 1
ATOM 885 C C . SER B 1 33 ? 3.844 1.306 4.234 1 97 33 SER B C 1
ATOM 887 O O . SER B 1 33 ? 4.859 0.75 3.811 1 97 33 SER B O 1
ATOM 889 N N . LEU B 1 34 ? 3.912 2.16 5.277 1 98.38 34 LEU B N 1
ATOM 890 C CA . LEU B 1 34 ? 5.152 2.377 6.016 1 98.38 34 LEU B CA 1
ATOM 891 C C . LEU B 1 34 ? 5.73 1.055 6.508 1 98.38 34 LEU B C 1
ATOM 893 O O . LEU B 1 34 ? 6.902 0.76 6.273 1 98.38 34 LEU B O 1
ATOM 897 N N . ARG B 1 35 ? 4.891 0.235 7.059 1 97.31 35 ARG B N 1
ATOM 898 C CA . ARG B 1 35 ? 5.359 -1.031 7.613 1 97.31 35 ARG B CA 1
ATOM 899 C C . ARG B 1 35 ? 5.809 -1.98 6.508 1 97.31 35 ARG B C 1
ATOM 901 O O . ARG B 1 35 ? 6.801 -2.695 6.66 1 97.31 35 ARG B O 1
ATOM 908 N N . LEU B 1 36 ? 5.027 -2.021 5.461 1 97.81 36 LEU B N 1
ATOM 909 C CA . LEU B 1 36 ? 5.414 -2.8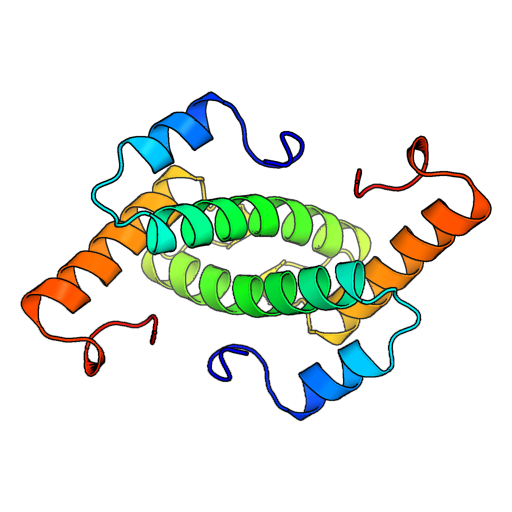63 4.336 1 97.81 36 LEU B CA 1
ATOM 910 C C . LEU B 1 36 ? 6.742 -2.396 3.742 1 97.81 36 LEU B C 1
ATOM 912 O O . LEU B 1 36 ? 7.613 -3.215 3.445 1 97.81 36 LEU B O 1
ATOM 916 N N . LEU B 1 37 ? 6.945 -1.058 3.592 1 98.62 37 LEU B N 1
ATOM 917 C CA . LEU B 1 37 ? 8.156 -0.496 3.012 1 98.62 37 LEU B CA 1
ATOM 918 C C . LEU B 1 37 ? 9.367 -0.795 3.891 1 98.62 37 LEU B C 1
ATOM 920 O O . LEU B 1 37 ? 10.461 -1.049 3.381 1 98.62 37 LEU B O 1
ATOM 924 N N . ILE B 1 38 ? 9.18 -0.731 5.215 1 98.38 38 ILE B N 1
ATOM 925 C CA . ILE B 1 38 ? 10.258 -1.086 6.133 1 98.38 38 ILE B CA 1
ATOM 926 C C . ILE B 1 38 ? 10.648 -2.547 5.93 1 98.38 38 ILE B C 1
ATOM 928 O O . ILE B 1 38 ? 11.836 -2.877 5.891 1 98.38 38 ILE B O 1
ATOM 932 N N . HIS B 1 39 ? 9.625 -3.438 5.711 1 97.81 39 HIS B N 1
ATOM 933 C CA . HIS B 1 39 ? 9.891 -4.848 5.453 1 97.81 39 HIS B CA 1
ATOM 934 C C . HIS B 1 39 ? 10.633 -5.035 4.133 1 97.81 39 HIS B C 1
ATOM 936 O O . HIS B 1 39 ? 11.609 -5.777 4.062 1 97.81 39 HIS B O 1
ATOM 942 N N . ILE B 1 40 ? 10.18 -4.352 3.094 1 98.62 40 ILE B N 1
ATOM 943 C CA . ILE B 1 40 ? 10.789 -4.457 1.775 1 98.62 40 ILE B CA 1
ATOM 944 C C . ILE B 1 40 ? 12.234 -3.955 1.836 1 98.62 40 ILE B C 1
ATOM 946 O O . ILE B 1 40 ? 13.148 -4.617 1.338 1 98.62 40 ILE B O 1
ATOM 950 N N . ALA B 1 41 ? 12.461 -2.783 2.459 1 98.75 41 ALA B N 1
ATOM 951 C CA . ALA B 1 41 ? 13.789 -2.189 2.551 1 98.75 41 ALA B CA 1
ATOM 952 C C . ALA B 1 41 ? 14.766 -3.133 3.256 1 98.75 41 ALA B C 1
ATOM 954 O O . ALA B 1 41 ? 15.93 -3.227 2.873 1 98.75 41 ALA B O 1
ATOM 955 N N . ALA B 1 42 ? 14.25 -3.844 4.301 1 98.12 42 ALA B N 1
ATOM 956 C CA . ALA B 1 42 ? 15.078 -4.789 5.047 1 98.12 42 ALA B CA 1
ATOM 957 C C . ALA B 1 42 ? 15.562 -5.922 4.148 1 98.12 42 ALA B C 1
ATOM 959 O O . ALA B 1 42 ? 16.703 -6.391 4.289 1 98.12 42 ALA B O 1
ATOM 960 N N . SER B 1 43 ? 14.758 -6.312 3.195 1 97.81 43 SER B N 1
ATOM 961 C CA . SER B 1 43 ? 15.141 -7.422 2.326 1 97.81 43 SER B CA 1
ATOM 962 C C . SER B 1 43 ? 16.25 -7.02 1.372 1 97.81 43 SER B C 1
ATOM 964 O O . SER B 1 43 ? 17 -7.875 0.888 1 97.81 43 SER B O 1
ATOM 966 N N . TYR B 1 44 ? 16.422 -5.734 1.026 1 98.19 44 TYR B N 1
ATOM 967 C CA . TYR B 1 44 ? 17.469 -5.219 0.154 1 98.19 44 TYR B CA 1
ATOM 968 C C . TYR B 1 44 ? 18.609 -4.621 0.968 1 98.19 44 TYR B C 1
ATOM 970 O O . TYR B 1 44 ? 19.609 -4.16 0.406 1 98.19 44 TYR B O 1
ATOM 978 N N . GLN B 1 45 ? 18.469 -4.621 2.363 1 98.19 45 GLN B N 1
ATOM 979 C CA . GLN B 1 45 ? 19.438 -4.012 3.266 1 98.19 45 GLN B CA 1
ATOM 980 C C . GLN B 1 45 ? 19.703 -2.555 2.893 1 98.19 45 GLN B C 1
ATOM 982 O O . GLN B 1 45 ? 20.844 -2.121 2.822 1 98.19 45 GLN B O 1
ATOM 987 N N . LEU B 1 46 ? 18.625 -1.778 2.568 1 98.19 46 LEU B N 1
ATOM 988 C CA . LEU B 1 46 ? 18.656 -0.358 2.232 1 98.19 46 LEU B CA 1
ATOM 989 C C . LEU B 1 46 ? 17.797 0.441 3.205 1 98.19 46 LEU B C 1
ATOM 991 O O . LEU B 1 46 ? 16.797 -0.067 3.721 1 98.19 46 LEU B O 1
ATOM 995 N N . PRO B 1 47 ? 18.266 1.702 3.432 1 98.25 47 PRO B N 1
ATOM 996 C CA . PRO B 1 47 ? 17.266 2.582 4.051 1 98.25 47 PRO B CA 1
ATOM 997 C C . PRO B 1 47 ? 16.016 2.758 3.188 1 98.25 47 PRO B C 1
ATOM 999 O O . PRO B 1 47 ? 16.109 2.719 1.957 1 98.25 47 PRO B O 1
ATOM 1002 N N . VAL B 1 48 ? 14.914 2.943 3.791 1 98.75 48 VAL B N 1
ATOM 1003 C CA . VAL B 1 48 ? 13.648 3.053 3.074 1 98.75 48 VAL B CA 1
ATOM 1004 C C . VAL B 1 48 ? 13.75 4.145 2.01 1 98.75 48 VAL B C 1
ATOM 1006 O O . VAL B 1 48 ? 13.242 3.982 0.898 1 98.75 48 VAL B O 1
ATOM 1009 N N . GLU B 1 49 ? 14.438 5.238 2.303 1 98.38 49 GLU B N 1
ATOM 1010 C CA . GLU B 1 49 ? 14.539 6.402 1.429 1 98.38 49 GLU B CA 1
ATOM 1011 C C . GLU B 1 49 ? 15.297 6.066 0.149 1 98.38 49 GLU B C 1
ATOM 1013 O O . GLU B 1 49 ? 15.258 6.828 -0.82 1 98.38 49 GLU B O 1
ATOM 1018 N N . GLN B 1 50 ? 15.961 4.973 0.11 1 98.25 50 GLN B N 1
ATOM 1019 C CA . GLN B 1 50 ? 16.781 4.609 -1.046 1 98.25 50 GLN B CA 1
ATOM 1020 C C . GLN B 1 50 ? 16.062 3.576 -1.915 1 98.25 50 GLN B C 1
ATOM 1022 O O . GLN B 1 50 ? 16.578 3.195 -2.973 1 98.25 50 GLN B O 1
ATOM 1027 N N . LEU B 1 51 ? 14.883 3.135 -1.491 1 98.5 51 LEU B N 1
ATOM 1028 C CA . LEU B 1 51 ? 14.086 2.24 -2.332 1 98.5 51 LEU B CA 1
ATOM 1029 C C . LEU B 1 51 ? 13.648 2.945 -3.611 1 98.5 51 LEU B C 1
ATOM 1031 O O . LEU B 1 51 ? 13.336 4.137 -3.592 1 98.5 51 LEU B O 1
ATOM 1035 N N . THR B 1 52 ? 13.602 2.195 -4.691 1 97.88 52 THR B N 1
ATOM 1036 C CA . THR B 1 52 ? 13.062 2.676 -5.961 1 97.88 52 THR B CA 1
ATOM 1037 C C . THR B 1 52 ? 11.773 1.94 -6.316 1 97.88 52 THR B C 1
ATOM 1039 O O . THR B 1 52 ? 11.445 0.922 -5.703 1 97.88 52 THR B O 1
ATOM 1042 N N . ALA B 1 53 ? 11.094 2.424 -7.262 1 97.44 53 ALA B N 1
ATOM 1043 C CA . ALA B 1 53 ? 9.898 1.739 -7.758 1 97.44 53 ALA B CA 1
ATOM 1044 C C . ALA B 1 53 ? 10.234 0.319 -8.203 1 97.44 53 ALA B C 1
ATOM 1046 O O . ALA B 1 53 ? 9.43 -0.6 -8.023 1 97.44 53 ALA B O 1
ATOM 1047 N N . ALA B 1 54 ? 11.406 0.125 -8.789 1 97.25 54 ALA B N 1
ATOM 1048 C CA . ALA B 1 54 ? 11.812 -1.193 -9.266 1 97.25 54 ALA B CA 1
ATOM 1049 C C . ALA B 1 54 ? 12.008 -2.166 -8.102 1 97.25 54 ALA B C 1
ATOM 1051 O O . ALA B 1 54 ? 11.617 -3.332 -8.195 1 97.25 54 ALA B O 1
ATOM 1052 N N . HIS B 1 55 ? 12.609 -1.655 -7.008 1 98.38 55 HIS B N 1
ATOM 1053 C CA . HIS B 1 55 ? 12.75 -2.5 -5.828 1 98.38 55 HIS B CA 1
ATOM 1054 C C . HIS B 1 55 ? 11.391 -2.996 -5.344 1 98.38 55 HIS B C 1
ATOM 1056 O O . HIS B 1 55 ? 11.219 -4.191 -5.086 1 98.38 55 HIS B O 1
ATOM 1062 N N . ILE B 1 56 ? 10.469 -2.158 -5.234 1 98.62 56 ILE B N 1
ATOM 1063 C CA . ILE B 1 56 ? 9.148 -2.447 -4.695 1 98.62 56 ILE B CA 1
ATOM 1064 C C . ILE B 1 56 ? 8.406 -3.402 -5.625 1 98.62 56 ILE B C 1
ATOM 1066 O O . ILE B 1 56 ? 7.844 -4.406 -5.176 1 98.62 56 ILE B O 1
ATOM 1070 N N . THR B 1 57 ? 8.414 -3.068 -6.992 1 98.5 57 THR B N 1
ATOM 1071 C CA . THR B 1 57 ? 7.73 -3.91 -7.973 1 98.5 57 THR B CA 1
ATOM 1072 C C . THR B 1 57 ? 8.289 -5.332 -7.941 1 98.5 57 THR B C 1
ATOM 1074 O O . THR B 1 57 ? 7.527 -6.301 -7.93 1 98.5 57 THR B O 1
ATOM 1077 N N . HIS B 1 58 ? 9.602 -5.453 -7.875 1 98.31 58 HIS B N 1
ATOM 1078 C CA . HIS B 1 58 ? 10.227 -6.77 -7.863 1 98.31 58 HIS B CA 1
ATOM 1079 C C . HIS B 1 58 ? 9.867 -7.539 -6.594 1 98.31 58 HIS B C 1
ATOM 1081 O O . HIS B 1 58 ? 9.609 -8.742 -6.645 1 98.31 58 HIS B O 1
ATOM 1087 N N . TRP B 1 59 ? 9.836 -6.883 -5.527 1 98.62 59 TRP B N 1
ATOM 1088 C CA . TRP B 1 59 ? 9.469 -7.543 -4.281 1 98.62 59 TRP B CA 1
ATOM 1089 C C . TRP B 1 59 ? 8.047 -8.094 -4.359 1 98.62 59 TRP B C 1
ATOM 1091 O O . TRP B 1 59 ? 7.781 -9.211 -3.92 1 98.62 59 TRP B O 1
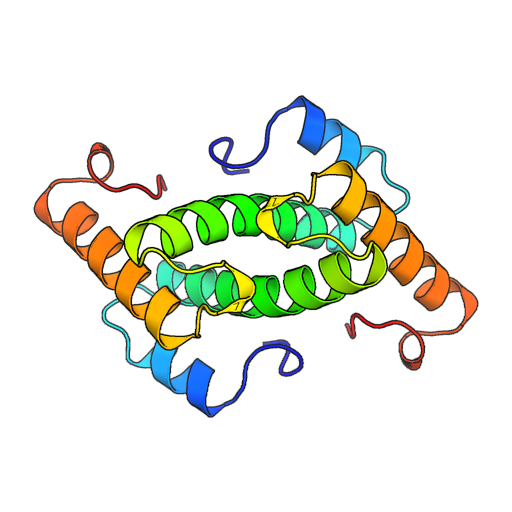ATOM 1101 N N . PHE B 1 60 ? 7.062 -7.309 -4.871 1 98.5 60 PHE B N 1
ATOM 1102 C CA . PHE B 1 60 ? 5.684 -7.754 -5.031 1 98.5 60 PHE B CA 1
ATOM 1103 C C . PHE B 1 60 ? 5.617 -8.984 -5.926 1 98.5 60 PHE B C 1
ATOM 1105 O O . PHE B 1 60 ? 4.828 -9.898 -5.676 1 98.5 60 PHE B O 1
ATOM 1112 N N . GLU B 1 61 ? 6.445 -8.977 -6.977 1 98.5 61 GLU B N 1
ATOM 1113 C CA . GLU B 1 61 ? 6.473 -10.141 -7.859 1 98.5 61 GLU B CA 1
ATOM 1114 C C . GLU B 1 61 ? 6.941 -11.383 -7.113 1 98.5 61 GLU B C 1
ATOM 1116 O O . GLU B 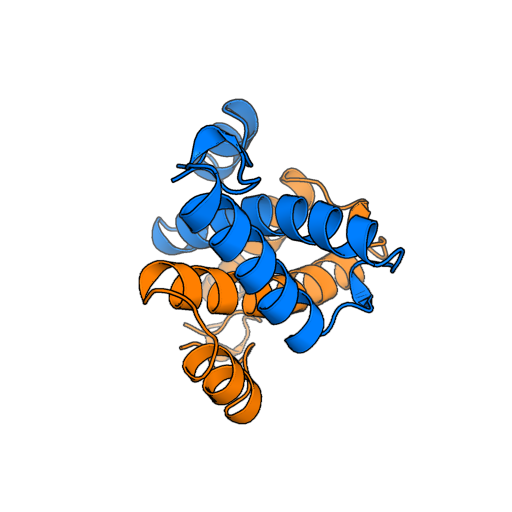1 61 ? 6.391 -12.469 -7.297 1 98.5 61 GLU B O 1
ATOM 1121 N N . GLN B 1 62 ? 7.945 -11.188 -6.285 1 98.19 62 GLN B N 1
ATOM 1122 C CA . GLN B 1 62 ? 8.477 -12.32 -5.535 1 98.19 62 GLN B CA 1
ATOM 1123 C C . GLN B 1 62 ? 7.453 -12.836 -4.523 1 98.19 62 GLN B C 1
ATOM 1125 O O . GLN B 1 62 ? 7.266 -14.047 -4.387 1 98.19 62 GLN B O 1
ATOM 1130 N N . ASP B 1 63 ? 6.824 -11.898 -3.805 1 97.94 63 ASP B N 1
ATOM 1131 C CA . ASP B 1 63 ? 5.801 -12.32 -2.85 1 97.94 63 ASP B CA 1
ATOM 1132 C C . ASP B 1 63 ? 4.648 -13.023 -3.557 1 97.94 63 ASP B C 1
ATOM 1134 O O . ASP B 1 63 ? 4.105 -14.008 -3.043 1 97.94 63 ASP B O 1
ATOM 1138 N N . SER B 1 64 ? 4.227 -12.445 -4.75 1 97.19 64 SER B N 1
ATOM 1139 C CA . SER B 1 64 ? 3.16 -13.039 -5.547 1 97.19 64 SER B CA 1
ATOM 1140 C C . SER B 1 64 ? 3.531 -14.445 -6.008 1 97.19 64 SER B C 1
ATOM 1142 O O . SER B 1 64 ? 2.688 -15.344 -6.02 1 97.19 64 SER B O 1
ATOM 1144 N N . LYS B 1 65 ? 4.738 -14.625 -6.387 1 97.25 65 LYS B N 1
ATOM 1145 C CA . LYS B 1 65 ? 5.219 -15.938 -6.809 1 97.25 65 LYS B CA 1
ATOM 1146 C C . LYS B 1 65 ? 5.145 -16.938 -5.664 1 97.25 65 LYS B C 1
ATOM 1148 O O . LYS B 1 65 ? 4.699 -18.078 -5.855 1 97.25 65 LYS B O 1
ATOM 1153 N N . ILE B 1 66 ? 5.586 -16.531 -4.512 1 97.5 66 ILE B N 1
ATOM 1154 C CA . ILE B 1 66 ? 5.516 -17.391 -3.332 1 97.5 66 ILE B CA 1
ATOM 1155 C C . ILE B 1 66 ? 4.066 -17.781 -3.057 1 97.5 66 ILE B C 1
ATOM 1157 O O . ILE B 1 66 ? 3.766 -18.938 -2.771 1 97.5 66 ILE B O 1
ATOM 1161 N N . ARG B 1 67 ? 3.174 -16.812 -3.215 1 95.56 67 ARG B N 1
ATOM 1162 C CA . ARG B 1 67 ? 1.752 -17.047 -2.99 1 95.56 67 ARG B CA 1
ATOM 1163 C C . ARG B 1 67 ? 1.208 -18.078 -3.982 1 95.56 67 ARG B C 1
ATOM 1165 O O . ARG B 1 67 ? 0.448 -18.969 -3.605 1 95.56 67 ARG B O 1
ATOM 1172 N N . ARG B 1 68 ? 1.539 -17.859 -5.211 1 95.12 68 ARG B N 1
ATOM 1173 C CA . ARG B 1 68 ? 1.041 -18.734 -6.262 1 95.12 68 ARG B CA 1
ATOM 1174 C C . ARG B 1 68 ? 1.612 -20.141 -6.117 1 95.12 68 ARG B C 1
ATOM 1176 O O . ARG B 1 68 ? 0.906 -21.125 -6.332 1 95.12 68 ARG B O 1
ATOM 1183 N N . GLU B 1 69 ? 2.816 -20.266 -5.715 1 96.75 69 GLU B N 1
ATOM 1184 C CA . GLU B 1 69 ? 3.5 -21.547 -5.715 1 96.75 69 GLU B CA 1
ATOM 1185 C C . GLU B 1 69 ? 3.346 -22.266 -4.371 1 96.75 69 GLU B C 1
ATOM 1187 O O . GLU B 1 69 ? 3.326 -23.484 -4.312 1 96.75 69 GLU B O 1
ATOM 1192 N N . GLN B 1 70 ? 3.188 -21.547 -3.312 1 97.12 70 GLN B N 1
ATOM 1193 C CA . GLN B 1 70 ? 3.246 -22.172 -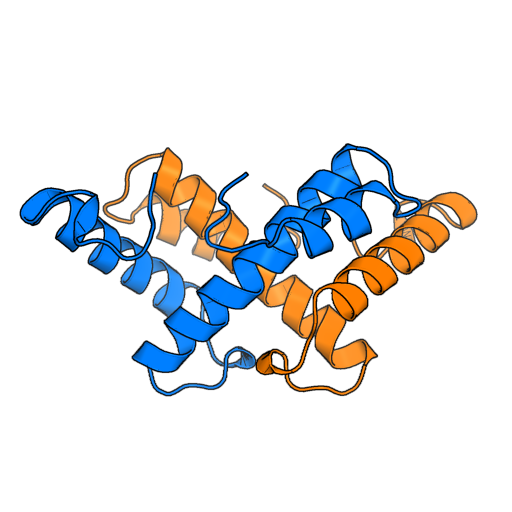1.998 1 97.12 70 GLN B CA 1
ATOM 1194 C C . GLN B 1 70 ? 1.975 -21.906 -1.199 1 97.12 70 GLN B C 1
ATOM 1196 O O . GLN B 1 70 ? 1.793 -22.438 -0.106 1 97.12 70 GLN B O 1
ATOM 1201 N N . GLY B 1 71 ? 1.184 -21.031 -1.671 1 93.94 71 GLY B N 1
ATOM 1202 C CA . GLY B 1 71 ? -0.083 -20.734 -1.02 1 93.94 71 GLY B CA 1
ATOM 1203 C C . GLY B 1 71 ? -0.087 -19.406 -0.288 1 93.94 71 GLY B C 1
ATOM 1204 O O . GLY B 1 71 ? 0.974 -18.859 0.034 1 93.94 71 GLY B O 1
ATOM 1205 N N . ALA B 1 72 ? -1.332 -18.906 0.044 1 90.56 72 ALA B N 1
ATOM 1206 C CA . ALA B 1 72 ? -1.542 -17.578 0.613 1 90.56 72 ALA B CA 1
ATOM 1207 C C . ALA B 1 72 ? -0.865 -17.438 1.975 1 90.56 72 ALA B C 1
ATOM 1209 O O . ALA B 1 72 ? -0.357 -16.375 2.326 1 90.56 72 ALA B O 1
ATOM 1210 N N . THR B 1 73 ? -0.739 -18.562 2.674 1 93.25 73 THR B N 1
ATOM 1211 C CA . THR B 1 73 ? -0.19 -18.5 4.023 1 93.25 73 THR B CA 1
ATOM 1212 C C . THR B 1 73 ? 1.326 -18.344 3.986 1 93.25 73 THR B C 1
ATOM 1214 O O . THR B 1 73 ? 1.925 -17.828 4.938 1 93.25 73 THR B O 1
ATOM 1217 N N . ALA B 1 74 ? 1.937 -18.656 2.945 1 95.81 74 ALA B N 1
ATOM 1218 C CA . ALA B 1 74 ? 3.391 -18.609 2.828 1 95.81 74 ALA B CA 1
ATOM 1219 C C . ALA B 1 74 ? 3.855 -17.203 2.432 1 95.81 74 ALA B C 1
ATOM 1221 O O . ALA B 1 74 ? 5.004 -16.828 2.689 1 95.81 74 ALA B O 1
ATOM 1222 N N . ALA B 1 75 ? 2.98 -16.438 1.721 1 95.5 75 ALA B N 1
ATOM 1223 C CA . ALA B 1 75 ? 3.33 -15.078 1.288 1 95.5 75 ALA B CA 1
ATOM 1224 C C . ALA B 1 75 ? 3.277 -14.102 2.455 1 95.5 75 ALA B C 1
ATOM 1226 O O . ALA B 1 75 ? 2.611 -14.359 3.461 1 95.5 75 ALA B O 1
ATOM 1227 N N . PHE B 1 76 ? 4.102 -13.109 2.352 1 96.12 76 PHE B N 1
ATOM 1228 C CA . PHE B 1 76 ? 4.105 -12.102 3.41 1 96.12 76 PHE B CA 1
ATOM 1229 C C . PHE B 1 76 ? 2.787 -11.336 3.432 1 96.12 76 PHE B C 1
ATOM 1231 O O . PHE B 1 76 ? 2.197 -11.141 4.496 1 96.12 76 PHE B O 1
ATOM 1238 N N . LEU B 1 77 ? 2.322 -10.844 2.205 1 93.69 77 LEU B N 1
ATOM 1239 C CA . LEU B 1 77 ? 1.033 -10.164 2.127 1 93.69 77 LEU B CA 1
ATOM 1240 C C . LEU B 1 77 ? -0.113 -11.164 2.203 1 93.69 77 LEU B C 1
ATOM 1242 O O . LEU B 1 77 ? -0.131 -12.156 1.464 1 93.69 77 LEU B O 1
ATOM 1246 N N . LYS B 1 78 ? -0.991 -10.828 3.148 1 87.62 78 LYS B N 1
ATOM 1247 C CA . LYS B 1 78 ? -2.113 -11.742 3.354 1 87.62 78 LYS B CA 1
ATOM 1248 C C . LYS B 1 78 ? -3.408 -11.148 2.801 1 87.62 78 LYS B C 1
ATOM 1250 O O . LYS B 1 78 ? -3.824 -10.062 3.207 1 87.62 78 LYS B O 1
ATOM 1255 N N . TRP B 1 79 ? -3.994 -11.617 1.706 1 78.88 79 TRP B N 1
ATOM 1256 C CA . TRP B 1 79 ? -5.305 -11.219 1.201 1 78.88 79 TRP B CA 1
ATOM 1257 C C . TRP B 1 79 ? -5.984 -12.383 0.484 1 78.88 79 TRP B C 1
ATOM 1259 O O . TRP B 1 79 ? -5.324 -13.344 0.078 1 78.88 79 TRP B O 1
#

Radius of gyration: 15.78 Å; Cα contacts (8 Å, |Δi|>4): 153; chains: 2; bounding box: 33×50×36 Å

pLDDT: mean 94.8, std 8.02, range [46.16, 98.75]